Protein AF-S4P4J2-F1 (afdb_monomer)

Mean predicted aligned error: 13.34 Å

pLDDT: mean 76.68, std 21.91, range [32.34, 97.12]

Radius of gyration: 19.2 Å; Cα contacts (8 Å, |Δi|>4): 35; chains: 1; bounding box: 60×28×32 Å

Secondary structure (DSSP, 8-state):
-GGGTTSS----HHHHHHHHHHHHHHS--S-HHHHHHHHHHHS-HHHHSTHHHHHHHHHHHHHHHHHHHSPP--GGG----------------------

Solvent-accessible surface area (backbone atoms only — not comparable to full-atom values): 6635 Å² total; per-residue (Å²): 129,79,82,72,73,85,54,103,64,87,82,51,75,84,53,44,43,62,52,49,30,54,49,56,73,71,45,92,65,90,51,63,63,60,54,50,52,48,52,67,72,69,51,57,69,76,53,46,53,64,64,50,33,50,54,50,52,44,48,56,51,20,50,54,52,51,60,72,70,47,77,78,81,56,91,83,71,79,71,93,65,94,66,88,81,83,89,86,91,82,90,79,88,81,76,82,78,81,130

Organism: NCBI:txid116150

Sequence (99 aa):
MFNAIRGERTLGADDLLPVLAWTVARCRLVCAELEAELMAGLLPAALLAGEGGYYLTALFSAVAVLKRLAPDPGPDSTTPWRRGSAESNREGCGVAVVR

Structure (mmCIF, N/CA/C/O backbone):
data_AF-S4P4J2-F1
#
_entry.id   AF-S4P4J2-F1
#
loop_
_atom_site.group_PDB
_atom_site.id
_atom_site.type_symbol
_atom_site.label_atom_id
_atom_site.label_alt_id
_atom_site.label_comp_id
_atom_site.label_asym_id
_atom_site.label_entity_id
_atom_site.label_seq_id
_atom_site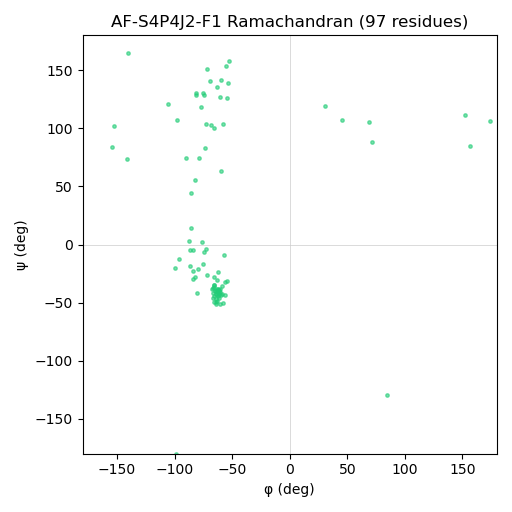.pdbx_PDB_ins_code
_atom_site.Cartn_x
_atom_site.Cartn_y
_atom_site.Cartn_z
_atom_site.occupancy
_atom_site.B_iso_or_equiv
_atom_site.auth_seq_id
_atom_site.auth_comp_id
_atom_site.auth_asym_id
_atom_site.auth_atom_id
_atom_site.pdbx_PDB_model_num
ATOM 1 N N . MET A 1 1 ? 3.224 -11.736 -18.079 1.00 53.00 1 MET A N 1
ATOM 2 C CA . MET A 1 1 ? 4.270 -10.976 -17.357 1.00 53.00 1 MET A CA 1
ATOM 3 C C . MET A 1 1 ? 4.712 -11.633 -16.047 1.00 53.00 1 MET A C 1
ATOM 5 O O . MET A 1 1 ? 5.906 -11.684 -15.828 1.00 53.00 1 MET A O 1
ATOM 9 N N . PHE A 1 2 ? 3.835 -12.238 -15.233 1.00 56.69 2 PHE A N 1
ATOM 10 C CA . PHE A 1 2 ? 4.234 -12.879 -13.956 1.00 56.69 2 PHE A CA 1
ATOM 11 C C . PHE A 1 2 ? 4.972 -14.234 -14.059 1.00 56.69 2 PHE A C 1
ATOM 13 O O . PHE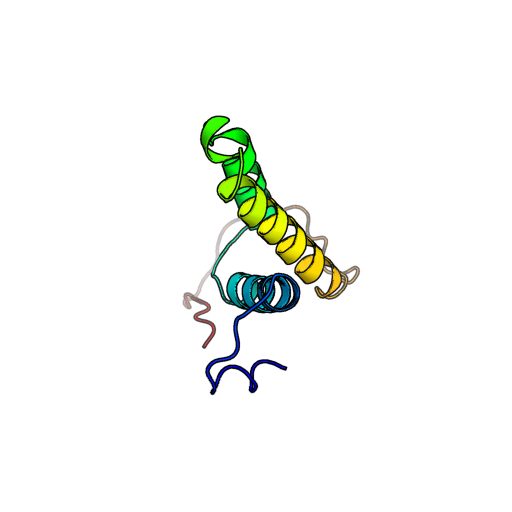 A 1 2 ? 5.445 -14.759 -13.058 1.00 56.69 2 PHE A O 1
ATOM 20 N N . ASN A 1 3 ? 5.105 -14.821 -15.255 1.00 49.38 3 ASN A N 1
ATOM 21 C CA . ASN A 1 3 ? 5.709 -16.153 -15.425 1.00 49.38 3 ASN A CA 1
ATOM 22 C C . ASN A 1 3 ? 7.242 -16.193 -15.239 1.00 49.38 3 ASN A C 1
ATOM 24 O O . ASN A 1 3 ? 7.817 -17.277 -15.268 1.00 49.38 3 ASN A O 1
ATOM 28 N N . ALA A 1 4 ? 7.904 -15.052 -15.020 1.00 57.00 4 ALA A N 1
ATOM 29 C CA . ALA A 1 4 ? 9.357 -14.968 -14.844 1.00 57.00 4 ALA A CA 1
ATOM 30 C C . ALA A 1 4 ? 9.850 -15.252 -13.405 1.00 57.00 4 ALA A C 1
ATOM 32 O O . ALA A 1 4 ? 11.053 -15.323 -13.186 1.00 57.00 4 ALA A O 1
ATOM 33 N N . ILE A 1 5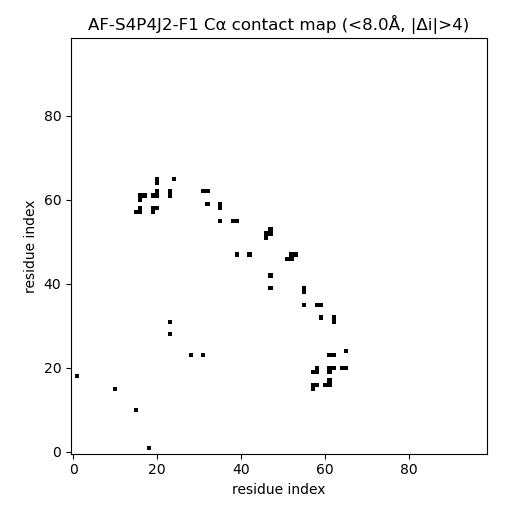 ? 8.954 -15.452 -12.429 1.00 57.28 5 ILE A N 1
ATOM 34 C CA . ILE A 1 5 ? 9.297 -15.569 -10.990 1.00 57.28 5 ILE A CA 1
ATOM 35 C C . ILE A 1 5 ? 9.915 -16.949 -10.632 1.00 57.28 5 ILE A C 1
ATOM 37 O O . ILE A 1 5 ? 10.235 -17.228 -9.485 1.00 57.28 5 ILE A O 1
ATOM 41 N N . ARG A 1 6 ? 10.115 -17.852 -11.604 1.00 61.84 6 ARG A N 1
ATOM 42 C CA . ARG A 1 6 ? 10.560 -19.242 -11.359 1.00 61.84 6 ARG A CA 1
ATOM 43 C C . ARG A 1 6 ? 12.084 -19.456 -11.246 1.00 61.84 6 ARG A C 1
ATOM 45 O O . ARG A 1 6 ? 12.520 -20.600 -11.290 1.00 61.84 6 ARG A O 1
ATOM 52 N N . GLY A 1 7 ? 12.891 -18.408 -11.087 1.00 60.91 7 GLY A N 1
ATOM 53 C CA . GLY A 1 7 ? 14.339 -18.514 -10.834 1.00 60.91 7 GLY A CA 1
ATOM 54 C C . GLY A 1 7 ? 14.804 -17.475 -9.814 1.00 60.91 7 GLY A C 1
ATOM 55 O O . GLY A 1 7 ? 14.056 -16.535 -9.562 1.00 60.91 7 GLY A O 1
ATOM 56 N N . GLU A 1 8 ? 16.007 -17.642 -9.243 1.00 63.53 8 GLU A N 1
ATOM 57 C CA . GLU A 1 8 ? 16.685 -16.711 -8.309 1.00 63.53 8 GLU A CA 1
ATOM 58 C C . GLU A 1 8 ? 16.931 -15.321 -8.936 1.00 63.53 8 GLU A C 1
ATOM 60 O O . GLU A 1 8 ? 18.058 -14.884 -9.157 1.00 63.53 8 GLU A O 1
ATOM 65 N N . ARG A 1 9 ? 15.864 -14.607 -9.280 1.00 70.50 9 ARG A N 1
ATOM 66 C CA . ARG A 1 9 ? 15.901 -13.231 -9.750 1.00 70.50 9 ARG A CA 1
ATOM 67 C C . ARG A 1 9 ? 15.393 -12.363 -8.616 1.00 70.50 9 ARG A C 1
ATOM 69 O O . ARG A 1 9 ? 14.276 -12.547 -8.137 1.00 70.50 9 ARG A O 1
ATOM 76 N N . THR A 1 10 ? 16.229 -11.431 -8.180 1.00 77.25 10 THR A N 1
ATOM 77 C CA . THR A 1 10 ? 15.835 -10.414 -7.211 1.00 77.25 10 THR A CA 1
ATOM 78 C C . THR A 1 10 ? 14.694 -9.586 -7.803 1.00 77.25 10 THR A C 1
ATOM 80 O O . THR A 1 10 ? 14.782 -9.111 -8.936 1.00 77.25 10 THR A O 1
ATOM 83 N N . LEU A 1 11 ? 13.591 -9.476 -7.062 1.00 81.56 11 LEU A N 1
ATOM 84 C CA . LEU A 1 11 ? 12.445 -8.658 -7.456 1.00 81.56 11 LEU A CA 1
ATOM 85 C C . LEU A 1 11 ? 12.729 -7.201 -7.099 1.00 81.56 11 LEU A C 1
ATOM 87 O O . LEU A 1 11 ? 13.149 -6.904 -5.978 1.00 81.56 11 LEU 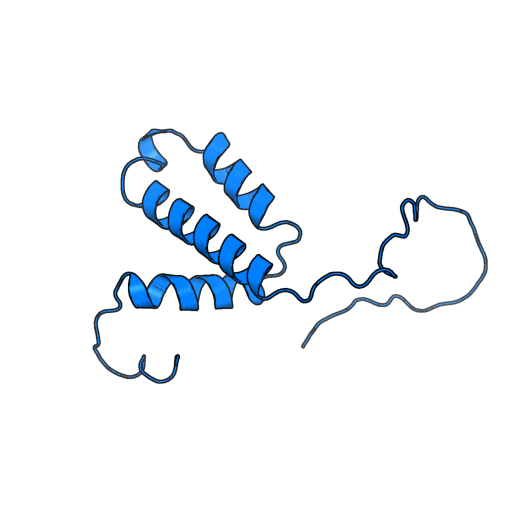A O 1
ATOM 91 N N . GLY A 1 12 ? 12.521 -6.311 -8.065 1.00 86.94 12 GLY A N 1
ATOM 92 C CA . GLY A 1 12 ? 12.713 -4.873 -7.895 1.00 86.94 12 GLY A CA 1
ATOM 93 C C . GLY A 1 12 ? 11.411 -4.121 -7.620 1.00 86.94 12 GLY A C 1
ATOM 94 O O . GLY A 1 12 ? 10.319 -4.690 -7.611 1.00 86.94 12 GLY A O 1
ATOM 95 N N . ALA A 1 13 ? 11.521 -2.801 -7.457 1.00 84.88 13 ALA A N 1
ATOM 96 C CA . ALA A 1 13 ? 10.367 -1.910 -7.317 1.00 84.88 13 ALA A CA 1
ATOM 97 C C . ALA A 1 13 ? 9.414 -1.977 -8.529 1.00 84.88 13 ALA A C 1
ATOM 99 O O . ALA A 1 13 ? 8.196 -1.938 -8.357 1.00 84.88 13 ALA A O 1
ATOM 100 N N . ASP A 1 14 ? 9.957 -2.155 -9.737 1.00 89.25 14 ASP A N 1
ATOM 101 C CA . ASP A 1 14 ? 9.169 -2.277 -10.971 1.00 89.25 14 ASP A CA 1
ATOM 102 C C . ASP A 1 14 ? 8.308 -3.548 -11.006 1.00 89.25 14 ASP A C 1
ATOM 104 O O . ASP A 1 14 ? 7.245 -3.566 -11.627 1.00 89.25 14 ASP A O 1
ATOM 108 N N . ASP A 1 15 ? 8.736 -4.605 -10.310 1.00 91.75 15 ASP A N 1
ATOM 109 C CA . ASP A 1 15 ? 7.972 -5.848 -10.193 1.00 91.75 15 ASP A CA 1
ATOM 110 C C . ASP A 1 15 ? 6.900 -5.746 -9.092 1.00 91.75 15 ASP A C 1
ATOM 112 O O . ASP A 1 15 ? 5.853 -6.395 -9.175 1.00 91.75 15 ASP A O 1
ATOM 116 N N . LEU A 1 16 ? 7.129 -4.914 -8.067 1.00 92.81 16 LEU A N 1
ATOM 117 C CA . LEU A 1 16 ? 6.237 -4.776 -6.915 1.00 92.81 16 LEU A CA 1
ATOM 118 C C . LEU A 1 16 ? 4.868 -4.225 -7.311 1.00 92.81 16 LEU A C 1
ATOM 120 O O . LEU A 1 16 ? 3.846 -4.805 -6.948 1.00 92.81 16 LEU A O 1
ATOM 124 N N . LEU A 1 17 ? 4.830 -3.112 -8.044 1.00 94.50 17 LEU A N 1
ATOM 125 C CA . LEU A 1 17 ? 3.577 -2.435 -8.378 1.00 94.50 17 LEU A CA 1
ATOM 126 C C . LEU A 1 17 ? 2.571 -3.333 -9.133 1.00 94.50 17 LEU A C 1
ATOM 128 O O . LEU A 1 17 ? 1.422 -3.415 -8.689 1.00 94.50 17 LEU A O 1
ATOM 132 N N . PRO A 1 18 ? 2.939 -4.038 -10.224 1.00 94.12 18 PRO A N 1
ATOM 133 C CA . PRO A 1 18 ? 2.000 -4.916 -10.921 1.00 94.12 18 PRO A CA 1
ATOM 134 C C . PRO A 1 18 ? 1.560 -6.113 -10.067 1.00 94.12 18 PRO A C 1
ATOM 136 O O . PRO A 1 18 ? 0.398 -6.516 -10.152 1.00 94.12 18 PRO A O 1
ATOM 139 N N . VAL A 1 19 ? 2.439 -6.665 -9.221 1.00 94.25 19 VAL A N 1
ATOM 140 C CA . VAL A 1 19 ? 2.076 -7.746 -8.283 1.00 94.25 19 VAL A CA 1
ATOM 141 C C . VAL A 1 19 ? 1.090 -7.241 -7.231 1.00 94.25 19 VAL A C 1
ATOM 143 O O . VAL A 1 19 ? 0.086 -7.901 -6.952 1.00 94.25 19 VAL A O 1
ATOM 146 N N . LEU A 1 20 ? 1.334 -6.056 -6.676 1.00 95.00 20 LEU A N 1
ATOM 147 C CA . LEU A 1 20 ? 0.482 -5.450 -5.662 1.00 95.00 20 LEU A CA 1
ATOM 148 C C . LEU A 1 20 ? -0.893 -5.090 -6.233 1.00 95.00 20 LEU A C 1
ATOM 150 O O . LEU A 1 20 ? -1.903 -5.455 -5.639 1.00 95.00 20 LEU A O 1
ATOM 154 N N . ALA A 1 21 ? -0.950 -4.471 -7.416 1.00 94.69 21 ALA A N 1
ATOM 155 C CA . ALA A 1 21 ? -2.208 -4.168 -8.099 1.00 94.69 21 ALA A CA 1
ATOM 156 C C . ALA A 1 21 ? -3.018 -5.437 -8.394 1.00 94.69 21 ALA A C 1
ATOM 158 O O . ALA A 1 21 ? -4.218 -5.479 -8.127 1.00 94.69 21 ALA A O 1
ATOM 159 N N . TRP A 1 22 ? -2.366 -6.499 -8.874 1.00 94.81 22 TRP A N 1
ATOM 160 C CA . TRP A 1 22 ? -3.030 -7.786 -9.087 1.00 94.81 22 TRP A CA 1
ATOM 161 C C . TRP A 1 22 ? -3.564 -8.385 -7.781 1.00 94.81 22 TRP A C 1
ATOM 163 O O . TRP A 1 22 ? -4.685 -8.890 -7.746 1.00 94.81 22 TRP A O 1
ATOM 173 N N . THR A 1 23 ? -2.786 -8.302 -6.703 1.00 94.88 23 THR A N 1
ATOM 174 C CA . THR A 1 23 ? -3.184 -8.816 -5.386 1.00 94.88 23 THR A CA 1
ATOM 175 C C . THR A 1 23 ? -4.395 -8.054 -4.858 1.00 94.88 23 THR A C 1
ATOM 177 O O . THR A 1 23 ? -5.401 -8.674 -4.523 1.00 94.88 23 THR A O 1
ATOM 180 N N . VAL A 1 24 ? -4.350 -6.718 -4.878 1.00 94.50 24 VAL A N 1
ATOM 181 C CA . VAL A 1 24 ? -5.461 -5.847 -4.461 1.00 94.50 24 VAL A CA 1
ATOM 182 C C . VAL A 1 24 ? -6.719 -6.123 -5.285 1.00 94.50 24 VAL A C 1
ATOM 184 O O . VAL A 1 24 ? -7.795 -6.241 -4.708 1.00 94.50 24 VAL A O 1
ATOM 187 N N . ALA A 1 25 ? -6.596 -6.310 -6.603 1.00 93.12 25 ALA A N 1
ATOM 188 C CA . ALA A 1 25 ? -7.730 -6.628 -7.475 1.00 93.12 25 ALA A CA 1
ATOM 189 C C . ALA A 1 25 ? -8.412 -7.967 -7.144 1.00 93.12 25 ALA A C 1
ATOM 191 O O . ALA A 1 25 ? -9.577 -8.167 -7.483 1.00 93.12 25 ALA A O 1
ATOM 192 N N . ARG A 1 26 ? -7.692 -8.899 -6.507 1.00 92.88 26 ARG A N 1
ATOM 193 C CA . ARG A 1 26 ? -8.231 -10.196 -6.066 1.00 92.88 26 ARG A CA 1
ATOM 194 C C . ARG A 1 26 ? -8.664 -10.208 -4.605 1.00 92.88 26 ARG A C 1
ATOM 196 O O . ARG A 1 26 ? -9.337 -11.151 -4.184 1.00 92.88 26 ARG A O 1
ATOM 203 N N . CYS A 1 27 ? -8.289 -9.194 -3.834 1.00 91.88 27 CYS A N 1
ATOM 204 C CA . CYS A 1 27 ? -8.764 -9.023 -2.473 1.00 91.88 27 CYS A CA 1
ATOM 205 C C . CYS A 1 27 ? -10.235 -8.590 -2.473 1.00 91.88 27 CYS A C 1
ATOM 207 O O . CYS A 1 27 ? -10.710 -7.901 -3.371 1.00 91.88 27 CYS A O 1
ATOM 209 N N . ARG A 1 28 ? -10.967 -8.954 -1.417 1.00 86.44 28 ARG A N 1
ATOM 210 C CA . ARG A 1 28 ? -12.354 -8.510 -1.201 1.00 86.44 28 ARG A CA 1
ATOM 211 C C . ARG A 1 28 ? -12.410 -7.154 -0.491 1.00 86.44 28 ARG A C 1
ATOM 213 O O . ARG A 1 28 ? -13.168 -6.996 0.463 1.00 86.44 28 ARG A O 1
ATOM 220 N N . LEU A 1 29 ? -11.574 -6.206 -0.918 1.00 86.00 29 LEU A N 1
ATOM 221 C CA . LEU A 1 29 ? -11.596 -4.853 -0.362 1.00 86.00 29 LEU A CA 1
ATOM 222 C C . LEU A 1 29 ? -12.806 -4.109 -0.923 1.00 86.00 29 LEU A C 1
ATOM 224 O O . LEU A 1 29 ? -13.027 -4.106 -2.132 1.00 86.0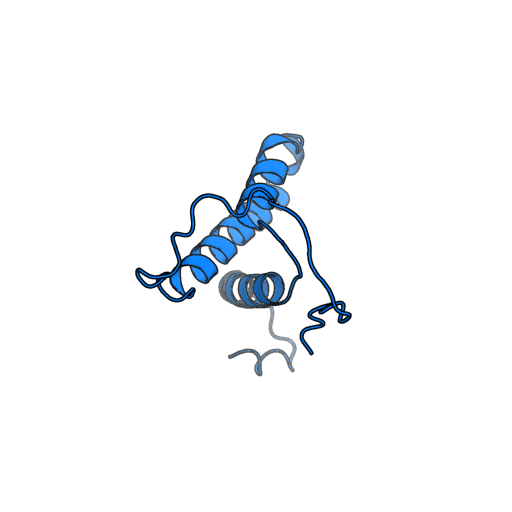0 29 LEU A O 1
ATOM 228 N N . VAL A 1 30 ? -13.588 -3.486 -0.043 1.00 84.12 30 VAL A N 1
ATOM 229 C CA . VAL A 1 30 ? -14.776 -2.719 -0.450 1.00 84.12 30 VAL A CA 1
ATOM 230 C C . VAL A 1 30 ? -14.362 -1.333 -0.949 1.00 84.12 30 VAL A C 1
ATOM 232 O O . VAL A 1 30 ? -14.856 -0.882 -1.978 1.00 84.12 30 VAL A O 1
ATOM 235 N N . CYS A 1 31 ? -13.414 -0.689 -0.257 1.00 89.25 31 CYS A N 1
ATOM 236 C CA . CYS A 1 31 ? -12.918 0.653 -0.570 1.00 89.25 31 CYS A CA 1
ATOM 237 C C . CYS A 1 31 ? -11.398 0.736 -0.351 1.00 89.25 31 CYS A C 1
ATOM 239 O O . CYS A 1 31 ? -10.940 1.356 0.605 1.00 89.25 31 CYS A O 1
ATOM 241 N N . ALA A 1 32 ? -10.609 0.134 -1.246 1.00 91.94 32 ALA A N 1
ATOM 242 C CA . ALA A 1 32 ? -9.147 0.068 -1.107 1.00 91.94 32 ALA A CA 1
ATOM 243 C C . ALA A 1 32 ? -8.460 1.446 -0.963 1.00 91.94 32 ALA A C 1
ATOM 245 O O . ALA A 1 32 ? -7.452 1.563 -0.276 1.00 91.94 32 ALA A O 1
ATOM 246 N N . GLU A 1 33 ? -9.009 2.496 -1.583 1.00 93.69 33 GLU A N 1
ATOM 247 C CA 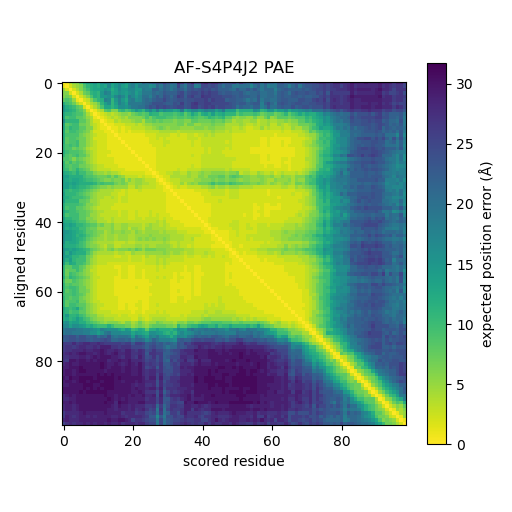. GLU A 1 33 ? -8.513 3.870 -1.418 1.00 93.69 33 GLU A CA 1
ATOM 248 C C . GLU A 1 33 ? -8.710 4.388 0.008 1.00 93.69 33 GLU A C 1
ATOM 250 O O . GLU A 1 33 ? -7.760 4.854 0.626 1.00 93.69 33 GLU A O 1
ATOM 255 N N . LEU A 1 34 ? -9.924 4.251 0.548 1.00 95.00 34 LEU A N 1
ATOM 256 C CA . LEU A 1 34 ? -10.236 4.688 1.906 1.00 95.00 34 LEU A CA 1
ATOM 257 C C . LEU A 1 34 ? -9.405 3.914 2.932 1.00 95.00 34 LEU A C 1
ATOM 259 O O . LEU A 1 34 ? -8.928 4.488 3.902 1.00 95.00 34 LEU A O 1
ATOM 263 N N . GLU A 1 35 ? -9.199 2.616 2.711 1.00 94.19 35 GLU A N 1
ATOM 264 C CA . GLU A 1 35 ? -8.330 1.809 3.567 1.00 94.19 35 GLU A CA 1
ATOM 265 C C . GLU A 1 35 ? -6.878 2.314 3.548 1.00 94.19 35 GLU A C 1
ATOM 267 O O . GLU A 1 35 ? -6.249 2.390 4.603 1.00 94.19 35 GLU A O 1
ATOM 272 N N . ALA A 1 36 ? -6.355 2.720 2.386 1.00 95.12 36 ALA A N 1
ATOM 273 C CA . ALA A 1 36 ? -5.021 3.313 2.279 1.00 95.12 36 ALA A CA 1
ATOM 274 C C . ALA A 1 36 ? -4.931 4.684 2.977 1.00 95.12 36 ALA A C 1
ATOM 276 O O . ALA A 1 36 ? -3.963 4.946 3.693 1.00 95.12 36 ALA A O 1
ATOM 277 N N . GLU A 1 37 ? -5.948 5.540 2.838 1.00 96.62 37 GLU A N 1
ATOM 278 C CA . GLU A 1 37 ? -6.024 6.825 3.550 1.00 96.62 37 GLU A CA 1
ATOM 279 C C . GLU A 1 37 ? -6.109 6.644 5.067 1.00 96.62 37 GLU A C 1
ATOM 281 O O . GLU A 1 37 ? -5.435 7.351 5.818 1.00 96.62 37 GLU A O 1
ATOM 286 N N . LEU A 1 38 ? -6.876 5.655 5.530 1.00 96.06 38 LEU A N 1
ATOM 287 C CA . LEU A 1 38 ? -6.950 5.306 6.947 1.00 96.06 38 LEU A CA 1
ATOM 288 C C . LEU A 1 38 ? -5.596 4.827 7.473 1.00 96.06 38 LEU A C 1
ATOM 290 O O . LEU A 1 38 ? -5.176 5.261 8.545 1.00 96.06 38 LEU A O 1
ATOM 294 N N . MET A 1 39 ? -4.884 3.988 6.717 1.00 95.25 39 MET A N 1
ATOM 295 C CA . MET A 1 39 ? -3.520 3.586 7.069 1.00 95.25 39 MET A CA 1
ATOM 296 C C . MET A 1 39 ? -2.580 4.796 7.142 1.00 95.25 39 MET A C 1
ATOM 298 O O . MET A 1 39 ? -1.802 4.884 8.086 1.00 95.25 39 MET A O 1
ATOM 302 N N . ALA A 1 40 ? -2.682 5.757 6.217 1.00 95.00 40 ALA A N 1
ATOM 303 C CA . ALA A 1 40 ? -1.864 6.973 6.231 1.00 95.00 40 ALA A CA 1
ATOM 304 C C . ALA A 1 40 ? -2.172 7.899 7.419 1.00 95.00 40 ALA A C 1
ATOM 306 O O . ALA A 1 40 ? -1.262 8.519 7.964 1.00 95.00 40 ALA A O 1
ATOM 307 N N . GLY A 1 41 ? -3.443 8.007 7.812 1.00 95.19 41 GLY A N 1
ATOM 308 C CA . GLY A 1 41 ? -3.881 8.914 8.875 1.00 95.19 41 GLY A CA 1
ATOM 309 C C . GLY A 1 41 ? -3.741 8.352 10.290 1.00 95.19 41 GLY A C 1
ATOM 310 O O . GLY A 1 41 ? -3.564 9.122 11.233 1.00 95.19 41 GLY A O 1
ATOM 311 N N . LEU A 1 42 ? -3.835 7.029 10.458 1.00 95.81 42 LEU A N 1
ATOM 312 C CA . LEU A 1 42 ? -3.840 6.388 11.778 1.00 95.81 42 LEU A CA 1
ATOM 313 C C . LEU A 1 42 ? -2.482 5.807 12.188 1.00 95.81 42 LEU A C 1
ATOM 315 O O . LEU A 1 42 ? -2.265 5.589 13.383 1.00 95.81 42 LEU A O 1
ATOM 319 N N . LEU A 1 43 ? -1.567 5.540 11.247 1.00 93.19 43 LEU A N 1
ATOM 320 C CA . LEU A 1 43 ? -0.242 5.040 11.615 1.00 93.19 43 LEU A CA 1
ATOM 321 C C . LEU A 1 43 ? 0.591 6.120 12.327 1.00 93.19 43 LEU A C 1
ATOM 323 O O . LEU A 1 43 ? 0.627 7.273 11.893 1.00 93.19 43 LEU A O 1
ATOM 327 N N . PRO A 1 44 ? 1.358 5.742 13.365 1.00 94.00 44 PRO A N 1
ATOM 328 C CA . PRO A 1 44 ? 2.405 6.589 13.916 1.00 94.00 44 PRO A CA 1
ATOM 329 C C . PRO A 1 44 ? 3.384 7.057 12.833 1.00 94.00 44 PRO A C 1
ATOM 331 O O . PRO A 1 44 ? 3.840 6.258 12.014 1.00 94.00 44 PRO A O 1
ATOM 334 N N . ALA A 1 45 ? 3.804 8.324 12.897 1.00 91.56 45 ALA A N 1
ATOM 335 C CA . ALA A 1 45 ? 4.743 8.911 11.934 1.00 91.56 45 ALA A CA 1
ATOM 336 C C . ALA A 1 45 ? 6.054 8.112 11.790 1.00 91.56 45 ALA A C 1
ATOM 338 O O . ALA A 1 45 ? 6.618 8.037 10.703 1.00 91.56 45 ALA A O 1
ATOM 339 N N . ALA A 1 46 ? 6.510 7.458 12.864 1.00 92.31 46 ALA A N 1
ATOM 340 C CA . ALA A 1 46 ? 7.695 6.603 12.843 1.00 92.31 46 ALA A CA 1
ATOM 341 C C . ALA A 1 46 ? 7.554 5.372 11.926 1.00 92.31 46 ALA A C 1
ATOM 343 O O . ALA A 1 46 ? 8.550 4.931 11.368 1.00 92.31 46 ALA A O 1
ATOM 344 N N . LEU A 1 47 ? 6.339 4.835 11.748 1.00 91.00 47 LEU A N 1
ATOM 345 C CA . LEU A 1 47 ? 6.073 3.711 10.837 1.00 91.00 47 LEU A CA 1
ATOM 346 C C . LEU A 1 47 ? 5.869 4.169 9.389 1.00 91.00 47 LEU A C 1
ATOM 348 O O . LEU A 1 47 ? 6.066 3.391 8.461 1.00 91.00 47 LEU A O 1
ATOM 352 N N . LEU A 1 48 ? 5.486 5.431 9.192 1.00 93.88 48 LEU A N 1
ATOM 353 C CA . LEU A 1 48 ? 5.396 6.043 7.866 1.00 93.88 48 LEU A CA 1
ATOM 354 C C . LEU A 1 48 ? 6.771 6.478 7.342 1.00 93.88 48 LEU A C 1
ATOM 356 O O . LEU A 1 48 ? 6.954 6.609 6.135 1.00 93.88 48 LEU A O 1
ATOM 360 N N . ALA A 1 49 ? 7.752 6.668 8.224 1.00 92.12 49 ALA A N 1
ATOM 361 C CA . ALA A 1 49 ? 9.133 6.900 7.831 1.00 92.12 49 ALA A CA 1
ATOM 362 C C . ALA A 1 49 ? 9.792 5.591 7.352 1.00 92.12 49 ALA A C 1
ATOM 364 O O . ALA A 1 49 ? 9.767 4.574 8.040 1.00 92.12 49 ALA A O 1
ATOM 365 N N . GLY A 1 50 ? 10.416 5.619 6.172 1.00 92.69 50 GLY A N 1
ATOM 366 C CA . GLY A 1 50 ? 11.132 4.470 5.613 1.00 92.69 50 GLY A CA 1
ATOM 367 C C . GLY A 1 50 ? 10.222 3.495 4.862 1.00 92.69 50 GLY A C 1
ATOM 368 O O . GLY A 1 50 ? 9.471 3.893 3.971 1.00 92.69 50 GLY A O 1
ATOM 369 N N . GLU A 1 51 ? 10.323 2.206 5.187 1.00 94.12 51 GLU A N 1
ATOM 370 C CA . GLU A 1 51 ? 9.700 1.131 4.404 1.00 94.12 51 GLU A CA 1
ATOM 371 C C . GLU A 1 51 ? 8.168 1.147 4.458 1.00 94.12 51 GLU A C 1
ATOM 373 O O . GLU A 1 51 ? 7.515 0.930 3.439 1.00 94.12 51 GLU A O 1
ATOM 378 N N . GLY A 1 52 ? 7.571 1.452 5.614 1.00 93.50 52 GLY A N 1
ATOM 379 C CA . GLY A 1 52 ? 6.112 1.486 5.740 1.00 93.50 52 GLY A CA 1
ATOM 380 C C . GLY A 1 52 ? 5.475 2.540 4.831 1.00 93.50 52 GLY A C 1
ATOM 381 O O . GLY A 1 52 ? 4.525 2.240 4.107 1.00 93.50 52 GLY A O 1
ATOM 382 N N . GLY A 1 53 ? 6.050 3.746 4.776 1.00 95.50 53 GLY A N 1
ATOM 383 C CA . GLY A 1 53 ? 5.615 4.792 3.845 1.00 95.50 53 GLY A CA 1
ATOM 384 C C . GLY A 1 53 ? 5.860 4.433 2.379 1.00 95.50 53 GLY A C 1
ATOM 385 O O . GLY A 1 53 ? 5.028 4.744 1.521 1.00 95.50 53 GLY A O 1
ATOM 386 N N . TYR A 1 54 ? 6.955 3.725 2.085 1.00 95.94 54 TYR A N 1
ATOM 387 C CA . TYR A 1 54 ? 7.234 3.215 0.742 1.00 95.94 54 TYR A CA 1
ATOM 388 C C . TYR A 1 54 ? 6.133 2.255 0.263 1.00 95.94 54 TYR A C 1
ATOM 390 O O . TYR A 1 54 ? 5.548 2.472 -0.803 1.00 95.94 54 TYR A O 1
ATOM 398 N N . TYR A 1 55 ? 5.780 1.245 1.064 1.00 96.00 55 TYR A N 1
ATOM 399 C CA . TYR A 1 55 ? 4.722 0.294 0.701 1.00 96.00 55 TYR A CA 1
ATOM 400 C C . TYR A 1 55 ? 3.344 0.949 0.631 1.00 96.00 55 TYR A C 1
ATOM 402 O O . TYR A 1 55 ? 2.555 0.622 -0.256 1.00 96.00 55 TYR A O 1
ATOM 410 N N . LEU A 1 56 ? 3.062 1.906 1.515 1.00 96.50 56 LEU A N 1
ATOM 411 C CA . LEU A 1 56 ? 1.804 2.641 1.483 1.00 96.50 56 LEU A CA 1
ATOM 412 C C . LEU A 1 56 ? 1.677 3.493 0.209 1.00 96.50 56 LEU A C 1
ATOM 414 O O . LEU A 1 56 ? 0.626 3.502 -0.429 1.00 96.50 56 LEU A O 1
ATOM 418 N N . THR A 1 57 ? 2.767 4.124 -0.235 1.00 96.56 57 THR A N 1
ATOM 419 C CA . THR A 1 57 ? 2.816 4.846 -1.520 1.00 96.56 57 THR A CA 1
ATOM 420 C C . THR A 1 57 ? 2.613 3.900 -2.710 1.00 96.56 57 THR A C 1
ATOM 422 O O . THR A 1 57 ? 1.885 4.223 -3.657 1.00 96.56 57 THR A O 1
ATOM 425 N N . ALA A 1 58 ? 3.208 2.703 -2.660 1.00 97.00 58 ALA A N 1
ATOM 426 C CA . ALA A 1 58 ? 2.990 1.668 -3.669 1.00 97.00 58 ALA A CA 1
ATOM 427 C C . ALA A 1 58 ? 1.522 1.198 -3.698 1.00 97.00 58 ALA A C 1
ATOM 429 O O . ALA A 1 58 ? 0.970 1.005 -4.782 1.00 97.00 58 ALA A O 1
ATOM 430 N N . LEU A 1 59 ? 0.863 1.085 -2.538 1.00 96.50 59 LEU A N 1
ATOM 431 C CA . LEU A 1 59 ? -0.562 0.758 -2.439 1.00 96.50 59 LEU A CA 1
ATOM 432 C C . LEU A 1 59 ? -1.444 1.848 -3.066 1.00 96.50 59 LEU A C 1
ATOM 434 O O . LEU A 1 59 ? -2.300 1.522 -3.889 1.00 96.50 59 LEU A O 1
ATOM 438 N N . PHE A 1 60 ? -1.205 3.129 -2.761 1.00 97.12 60 PHE A N 1
ATOM 439 C CA . PHE A 1 60 ? -1.914 4.240 -3.415 1.00 97.12 60 PHE A CA 1
ATOM 440 C C . PHE A 1 60 ? -1.760 4.195 -4.940 1.00 97.12 60 PHE A C 1
ATOM 442 O O . PHE A 1 60 ? -2.735 4.341 -5.681 1.00 97.12 60 PHE A O 1
ATOM 449 N N . SER A 1 61 ? -0.545 3.919 -5.417 1.00 97.00 61 SER A N 1
ATOM 450 C CA . SER A 1 61 ? -0.261 3.779 -6.849 1.00 97.00 61 SER A CA 1
ATOM 451 C C . SER A 1 61 ? -1.005 2.590 -7.465 1.00 97.00 61 SER A C 1
ATOM 453 O O . SER A 1 61 ? -1.583 2.715 -8.545 1.00 97.00 61 SER A O 1
ATOM 455 N N . ALA A 1 62 ? -1.048 1.448 -6.775 1.00 96.69 62 ALA A N 1
ATOM 456 C CA . ALA A 1 62 ? -1.773 0.261 -7.219 1.00 96.69 62 ALA A CA 1
ATOM 457 C C . ALA A 1 62 ? -3.279 0.538 -7.354 1.00 96.69 62 ALA A C 1
ATOM 459 O O . ALA A 1 62 ? -3.874 0.222 -8.385 1.00 96.69 62 ALA A O 1
ATOM 460 N N . VAL A 1 63 ? -3.885 1.196 -6.361 1.00 95.6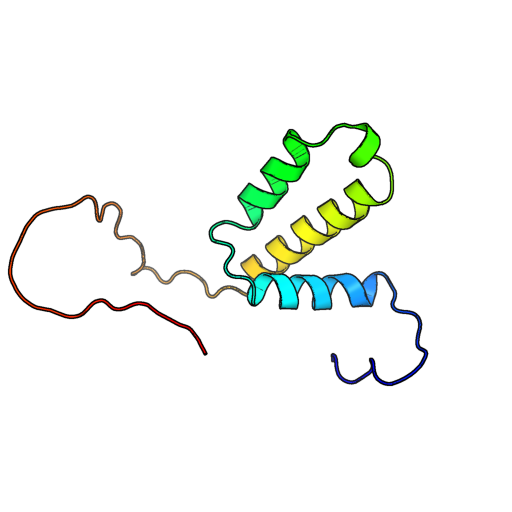9 63 VAL A N 1
ATOM 461 C CA . VAL A 1 63 ? -5.297 1.610 -6.407 1.00 95.69 63 VAL A CA 1
ATOM 462 C C . VAL A 1 63 ? -5.549 2.575 -7.570 1.00 95.69 63 VAL A C 1
ATOM 464 O O . VAL A 1 63 ? -6.520 2.405 -8.309 1.00 95.69 63 VAL A O 1
ATOM 467 N N . ALA A 1 64 ? -4.658 3.544 -7.795 1.00 95.44 64 ALA A N 1
ATOM 468 C CA . ALA A 1 64 ? -4.766 4.477 -8.915 1.00 95.44 64 ALA A CA 1
ATOM 469 C C . ALA A 1 64 ? -4.693 3.774 -10.285 1.00 95.44 64 ALA A C 1
ATOM 471 O O . ALA A 1 64 ? -5.433 4.139 -11.201 1.00 95.44 64 ALA A O 1
ATOM 472 N N . VAL A 1 65 ? -3.841 2.753 -10.432 1.00 95.19 65 VAL A N 1
ATOM 473 C CA . VAL A 1 65 ? -3.783 1.917 -11.643 1.00 95.19 65 VAL A CA 1
ATOM 474 C C . VAL A 1 65 ? -5.098 1.167 -11.839 1.00 95.19 65 VAL A C 1
ATOM 476 O O . VAL A 1 65 ? -5.669 1.226 -12.925 1.00 95.19 65 VAL A O 1
ATOM 479 N N . LEU A 1 66 ? -5.621 0.516 -10.797 1.00 93.50 66 LEU A N 1
ATOM 480 C CA . LEU A 1 66 ? -6.875 -0.238 -10.890 1.00 93.50 66 LEU A CA 1
ATOM 481 C C . LEU A 1 66 ? -8.064 0.648 -11.271 1.00 93.50 66 LEU A C 1
ATOM 483 O O . LEU A 1 66 ? -8.868 0.252 -12.109 1.00 93.50 66 LEU A O 1
ATOM 487 N N . LYS A 1 67 ? -8.136 1.872 -10.740 1.00 91.50 67 LYS A N 1
ATOM 488 C CA . LYS A 1 67 ? -9.159 2.855 -11.127 1.00 91.50 67 LYS A CA 1
ATOM 489 C C . LYS A 1 67 ? -9.110 3.221 -12.609 1.00 91.50 67 LYS A C 1
ATOM 491 O O . LYS A 1 67 ? -10.154 3.384 -13.222 1.00 91.50 67 LYS A O 1
ATOM 496 N N . ARG A 1 68 ? -7.912 3.340 -13.189 1.00 92.12 68 ARG A N 1
ATOM 497 C CA . ARG A 1 68 ? -7.735 3.625 -14.626 1.00 92.12 68 ARG A CA 1
ATOM 498 C C . ARG A 1 68 ? -8.094 2.434 -15.514 1.00 92.12 68 ARG A C 1
ATOM 500 O O . ARG A 1 68 ? -8.404 2.631 -16.681 1.00 92.12 68 ARG A O 1
ATOM 507 N N . LEU A 1 69 ? -7.994 1.218 -14.978 1.00 90.62 69 LEU A N 1
ATOM 508 C CA . LEU A 1 69 ? -8.363 -0.017 -15.672 1.00 90.62 69 LEU A CA 1
ATOM 509 C C . LEU A 1 69 ? -9.852 -0.352 -15.526 1.00 90.62 69 LEU A C 1
ATOM 511 O O . LEU A 1 69 ? -10.364 -1.164 -16.296 1.00 90.62 69 LEU A O 1
ATOM 515 N N . ALA A 1 70 ? -10.535 0.234 -14.539 1.00 84.25 70 ALA A N 1
ATOM 516 C CA . ALA A 1 70 ? -11.965 0.056 -14.367 1.00 84.25 70 ALA A CA 1
ATOM 517 C C . ALA A 1 70 ? -12.706 0.630 -15.587 1.00 84.25 70 ALA A C 1
ATOM 519 O O . ALA A 1 70 ? -12.365 1.722 -16.050 1.00 84.25 70 ALA A O 1
ATOM 520 N N . PRO A 1 71 ? -13.702 -0.091 -16.128 1.00 80.69 71 PRO A N 1
ATOM 521 C CA . PRO A 1 71 ? -14.529 0.443 -17.198 1.00 80.69 71 PRO 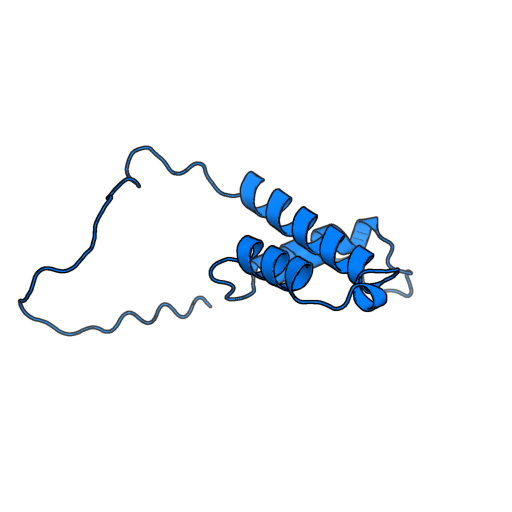A CA 1
ATOM 522 C C . PRO A 1 71 ? -15.238 1.707 -16.709 1.00 80.69 71 PRO A C 1
ATOM 524 O O . PRO A 1 71 ? -15.676 1.766 -15.557 1.00 80.69 71 PRO A O 1
ATOM 527 N N . ASP A 1 72 ? -15.349 2.701 -17.591 1.00 77.00 72 ASP A N 1
ATOM 528 C CA . ASP A 1 72 ? -16.121 3.910 -17.315 1.00 77.00 72 ASP A CA 1
ATOM 529 C C . ASP A 1 72 ? -17.544 3.489 -16.915 1.00 77.00 72 ASP A C 1
ATOM 531 O O . ASP A 1 72 ? -18.153 2.683 -17.637 1.00 77.00 72 ASP A O 1
ATOM 535 N N . PRO A 1 73 ? -18.071 3.930 -15.759 1.00 64.75 73 PRO A N 1
ATOM 536 C CA . PRO A 1 73 ? -19.467 3.706 -15.440 1.00 64.75 73 PRO A CA 1
ATOM 537 C C . PRO A 1 73 ? -20.313 4.342 -16.543 1.00 64.75 73 PRO A C 1
ATOM 539 O O . PRO A 1 73 ? -20.460 5.560 -16.616 1.00 64.75 73 PRO A O 1
ATOM 542 N N . GLY A 1 74 ? -20.856 3.503 -17.427 1.00 64.12 74 GLY A N 1
ATOM 543 C CA . GLY A 1 74 ? -21.801 3.947 -18.438 1.00 64.12 74 GLY A CA 1
ATOM 544 C C . GLY A 1 74 ? -22.956 4.729 -17.793 1.00 64.12 74 GLY A C 1
ATOM 545 O O . GLY A 1 74 ? -23.243 4.541 -16.605 1.00 64.12 74 GLY A O 1
ATOM 546 N N . PRO A 1 75 ? -23.651 5.582 -18.563 1.00 61.66 75 PRO A N 1
ATOM 547 C CA . PRO A 1 75 ? -24.663 6.518 -18.056 1.00 61.66 75 PRO A CA 1
ATOM 548 C C . PRO A 1 75 ? -25.827 5.870 -17.275 1.00 61.66 75 PRO A C 1
ATOM 550 O O . PRO A 1 75 ? -26.589 6.577 -16.624 1.00 61.66 75 PRO A O 1
ATOM 553 N N . ASP A 1 76 ? -25.941 4.541 -17.275 1.00 56.97 76 ASP A N 1
ATOM 554 C CA . ASP A 1 76 ? -26.998 3.788 -16.597 1.00 56.97 76 ASP A CA 1
ATOM 555 C C . ASP A 1 76 ? -26.696 3.457 -15.120 1.00 56.97 76 ASP A C 1
ATOM 557 O O . ASP A 1 76 ? -27.556 2.914 -14.424 1.00 56.97 76 ASP A O 1
ATOM 561 N N . SER A 1 77 ? -25.505 3.770 -14.589 1.00 55.88 77 SER A N 1
ATOM 562 C CA . SER A 1 77 ? -25.145 3.407 -13.204 1.00 55.88 77 SER A CA 1
ATOM 563 C C . SER A 1 77 ? -25.555 4.438 -12.143 1.00 55.88 77 SER A C 1
ATOM 565 O O . SER A 1 77 ? -25.256 4.260 -10.959 1.00 55.88 77 SER A O 1
ATOM 567 N N . THR A 1 78 ? -26.241 5.521 -12.520 1.00 50.31 78 THR A N 1
ATOM 568 C CA . THR A 1 78 ? -26.723 6.538 -11.572 1.00 50.31 78 THR A CA 1
ATOM 569 C C . THR A 1 78 ? -28.129 6.197 -11.065 1.00 50.31 78 THR A C 1
ATOM 571 O O . THR A 1 78 ? -29.109 6.839 -11.424 1.00 50.31 78 THR A O 1
ATOM 574 N N . THR A 1 79 ? -28.265 5.207 -10.176 1.00 50.16 79 THR A N 1
ATOM 575 C CA . THR A 1 79 ? -29.445 5.160 -9.288 1.00 50.16 79 THR A CA 1
ATOM 576 C C . THR A 1 79 ? -29.066 5.753 -7.932 1.00 50.16 79 THR A C 1
ATOM 578 O O . THR A 1 79 ? -28.335 5.096 -7.188 1.00 50.16 79 THR A O 1
ATOM 581 N N . PRO A 1 80 ? -29.532 6.966 -7.572 1.00 50.84 80 PRO A N 1
ATOM 582 C CA . PRO A 1 80 ? -28.963 7.701 -6.442 1.00 50.84 80 PRO A CA 1
ATOM 583 C C . PRO A 1 80 ? -29.385 7.173 -5.063 1.00 50.84 80 PRO A C 1
ATOM 585 O O . PRO A 1 80 ? -28.744 7.502 -4.074 1.00 50.84 80 PRO A O 1
ATOM 588 N N . TRP A 1 81 ? -30.440 6.356 -4.954 1.00 48.41 81 TRP A N 1
ATOM 5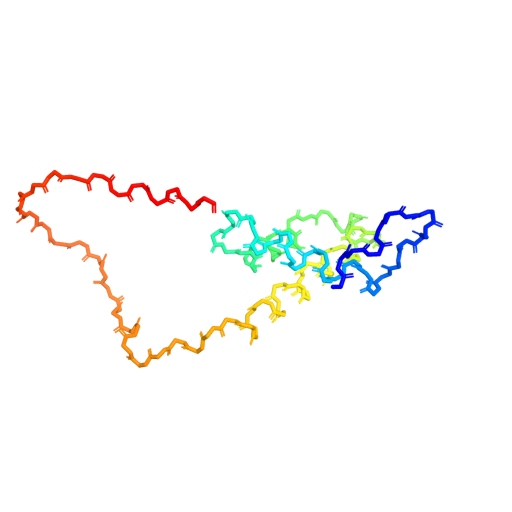89 C CA . TRP A 1 81 ? -30.976 5.921 -3.660 1.00 48.41 81 TRP A CA 1
ATOM 590 C C . TRP A 1 81 ? -31.709 4.571 -3.751 1.00 48.41 81 TRP A C 1
ATOM 592 O O . TRP A 1 81 ? -32.935 4.545 -3.753 1.00 48.41 81 TRP A O 1
ATOM 602 N N . ARG A 1 82 ? -31.018 3.418 -3.694 1.00 50.16 82 ARG A N 1
ATOM 603 C CA . ARG A 1 82 ? -31.669 2.187 -3.172 1.00 50.16 82 ARG A CA 1
ATOM 604 C C . ARG A 1 82 ? -31.620 2.202 -1.637 1.00 50.16 82 ARG A C 1
ATOM 606 O O . ARG A 1 82 ? -31.099 1.302 -0.988 1.00 50.16 82 ARG A O 1
ATOM 613 N N . ARG A 1 83 ? -32.149 3.290 -1.071 1.00 46.72 83 ARG A N 1
ATOM 614 C CA . ARG A 1 83 ? -32.642 3.392 0.304 1.00 46.72 83 ARG A CA 1
ATOM 615 C C . ARG A 1 83 ? -34.049 2.786 0.276 1.00 46.72 83 ARG A C 1
ATOM 617 O O . ARG A 1 83 ? -34.817 3.083 -0.630 1.00 46.72 83 ARG A O 1
ATOM 624 N N . GLY A 1 84 ? -34.316 1.855 1.186 1.00 38.97 84 GLY A N 1
ATOM 625 C CA . GLY A 1 84 ? -35.362 0.839 1.052 1.00 38.97 84 GLY A CA 1
ATOM 626 C C . GLY A 1 84 ? -36.793 1.326 0.796 1.00 38.97 84 GLY A C 1
ATOM 627 O O . GLY A 1 84 ? -37.206 2.399 1.226 1.00 38.97 84 GLY A O 1
ATOM 628 N N . SER A 1 85 ? -37.568 0.453 0.153 1.00 33.97 85 SER A N 1
ATOM 629 C CA . SER A 1 85 ? -39.023 0.359 0.291 1.00 33.97 85 SER A CA 1
ATOM 630 C C . SER A 1 85 ? -39.458 -1.080 0.002 1.00 33.97 85 SER A C 1
ATOM 632 O O . SER A 1 85 ? -39.417 -1.540 -1.133 1.00 33.97 85 SER A O 1
ATOM 634 N N . ALA A 1 86 ? -39.718 -1.778 1.107 1.00 36.38 86 ALA A N 1
ATOM 635 C CA . ALA A 1 86 ? -40.738 -2.792 1.358 1.00 36.38 86 ALA A CA 1
ATOM 636 C C . ALA A 1 86 ? -41.242 -3.698 0.208 1.00 36.38 86 ALA A C 1
ATOM 638 O O . ALA A 1 86 ? -41.917 -3.261 -0.716 1.00 36.38 86 ALA A O 1
ATOM 639 N N . GLU A 1 87 ? -41.011 -4.996 0.440 1.00 39.75 87 GLU A N 1
ATOM 640 C CA . GLU A 1 87 ? -42.010 -6.079 0.416 1.00 39.75 87 GLU A CA 1
ATOM 641 C C . GLU A 1 87 ? -42.647 -6.505 -0.923 1.00 39.75 87 GLU A C 1
ATOM 643 O O . GLU A 1 87 ? -43.583 -5.890 -1.418 1.00 39.75 87 GLU A O 1
ATOM 648 N N . SER A 1 88 ? -42.219 -7.664 -1.449 1.00 32.34 88 SER A N 1
ATOM 649 C CA . SER A 1 88 ? -43.085 -8.852 -1.597 1.00 32.34 88 SER A CA 1
ATOM 650 C C . SER A 1 88 ? -42.366 -9.986 -2.358 1.00 32.34 88 SER A C 1
ATOM 652 O O . SER A 1 88 ? -42.221 -9.956 -3.575 1.00 32.34 88 SER A O 1
ATOM 654 N N . ASN A 1 89 ? -41.975 -11.017 -1.598 1.00 34.84 89 ASN A N 1
ATOM 655 C CA . ASN A 1 89 ? -42.147 -12.433 -1.949 1.00 34.84 89 ASN A CA 1
ATOM 656 C C . ASN A 1 89 ? -41.291 -13.062 -3.081 1.00 34.84 89 ASN A C 1
ATOM 658 O O . ASN A 1 89 ? -41.757 -13.209 -4.207 1.00 34.84 89 ASN A O 1
ATOM 662 N N . ARG A 1 90 ? -40.100 -13.578 -2.724 1.00 38.03 90 ARG A N 1
ATOM 663 C CA . ARG A 1 90 ? -39.711 -15.020 -2.749 1.00 38.03 90 ARG A CA 1
ATOM 664 C C . ARG A 1 90 ? -38.203 -15.225 -2.952 1.00 38.03 90 ARG A C 1
ATOM 666 O O . ARG A 1 90 ? -37.660 -14.959 -4.012 1.00 38.03 90 ARG A O 1
ATOM 673 N N . GLU A 1 91 ? -37.586 -15.721 -1.878 1.00 42.19 91 GLU A N 1
ATOM 674 C CA . GLU A 1 91 ? -36.571 -16.786 -1.830 1.00 42.19 91 GLU A CA 1
ATOM 675 C C . GLU A 1 91 ? -35.410 -16.745 -2.844 1.00 42.19 91 GLU A C 1
ATOM 677 O O . GLU A 1 91 ? -35.543 -17.137 -3.997 1.00 42.19 91 GLU A O 1
ATOM 682 N N . GLY A 1 92 ? -34.215 -16.395 -2.350 1.00 35.50 92 GLY A N 1
ATOM 683 C CA . GLY A 1 92 ? -32.948 -16.661 -3.040 1.00 35.50 92 GLY A CA 1
ATOM 684 C C . GLY A 1 92 ? -31.820 -15.719 -2.626 1.00 35.50 92 GLY A C 1
ATOM 685 O O . GLY A 1 92 ? -31.577 -14.710 -3.277 1.00 35.50 92 GLY A O 1
ATOM 686 N N . CYS A 1 93 ? -31.120 -16.039 -1.535 1.00 36.66 93 CYS A N 1
ATOM 687 C CA . CYS A 1 93 ? -29.941 -15.310 -1.065 1.00 36.66 93 CYS A CA 1
ATOM 688 C C . CYS A 1 93 ? -28.784 -15.450 -2.074 1.00 36.66 93 CYS A C 1
ATOM 690 O O . CYS A 1 93 ? -28.098 -16.471 -2.115 1.00 36.66 93 CYS A O 1
ATOM 692 N N . GLY A 1 94 ? -28.573 -14.432 -2.909 1.00 42.03 94 GLY A N 1
ATOM 693 C CA . GLY A 1 94 ? -27.447 -14.349 -3.837 1.00 42.03 94 GLY A CA 1
ATOM 694 C C . GLY A 1 94 ? -26.162 -13.912 -3.138 1.00 42.03 94 GLY A C 1
ATOM 695 O O . GLY A 1 94 ? -25.721 -12.778 -3.302 1.00 42.03 94 GLY A O 1
ATOM 696 N N . VAL A 1 95 ? -25.544 -14.806 -2.362 1.00 47.50 95 VAL A N 1
ATOM 697 C CA . VAL A 1 95 ? -24.137 -14.661 -1.964 1.00 47.50 95 VAL A CA 1
ATOM 698 C C . VAL A 1 95 ? -23.284 -14.850 -3.219 1.00 47.50 95 VAL A C 1
ATOM 700 O O . VAL A 1 95 ? -23.079 -15.969 -3.689 1.00 47.50 95 VAL A O 1
ATOM 703 N N . ALA A 1 96 ? -22.789 -13.750 -3.785 1.00 50.56 96 ALA A N 1
ATOM 704 C CA . ALA A 1 96 ? -21.836 -13.787 -4.887 1.00 50.56 96 ALA A CA 1
ATOM 705 C C . ALA A 1 96 ? -20.453 -14.220 -4.365 1.00 50.56 96 ALA A C 1
ATOM 707 O O . ALA A 1 96 ? -19.577 -13.406 -4.076 1.00 50.56 96 ALA A O 1
ATOM 708 N N . VAL A 1 97 ? -20.255 -15.534 -4.225 1.00 44.34 97 VAL A N 1
ATOM 709 C CA . VAL A 1 97 ? -18.919 -16.141 -4.218 1.00 44.34 97 VAL A CA 1
ATOM 710 C C . VAL A 1 97 ? -18.406 -16.092 -5.653 1.00 44.34 97 VAL A C 1
ATOM 712 O O . VAL A 1 97 ? -18.832 -16.868 -6.506 1.00 44.34 97 VAL A O 1
ATOM 715 N N . VAL A 1 98 ? -17.500 -15.157 -5.923 1.00 47.91 98 VAL A N 1
ATOM 716 C CA . VAL A 1 98 ? -16.726 -15.150 -7.166 1.00 47.91 98 VAL A CA 1
ATOM 717 C C . VAL A 1 98 ? -15.641 -16.219 -7.027 1.00 47.91 98 VAL A C 1
ATOM 719 O O . VAL A 1 98 ? -14.853 -16.177 -6.079 1.00 47.91 98 VAL A O 1
ATOM 722 N N . ARG A 1 99 ? -15.711 -17.216 -7.915 1.00 42.56 99 ARG A N 1
ATOM 723 C CA . ARG A 1 99 ? -14.736 -18.303 -8.076 1.00 42.56 99 ARG A CA 1
ATOM 724 C C . ARG A 1 99 ? -13.371 -17.781 -8.511 1.00 42.56 99 ARG A C 1
ATOM 726 O O . ARG A 1 99 ? -13.342 -16.790 -9.271 1.00 42.56 99 ARG A O 1
#

Foldseek 3Di:
DPPPPPDPDDDDPVNLLVVLLVVVVPDPDPCLQVVLVCCVVVDDVVCCPPPNVVVSVSSNSSVVVVVVVDPDPPPPPPPPDVPDDDDDDDDDPPPPPDD

InterPro domains:
  IPR003123 VPS9 domain [PF02204] (8-69)
  IPR003123 VPS9 domain [PS51205] (1-75)
  IPR037191 VPS9 domain superfamily [G3DSA:1.20.1050.80] (1-75)
  IPR037191 VPS9 domain superfamily [SSF109993] (9-72)
  IPR045046 Vacuolar protein sorting-associated protein 9-like [PTHR23101] (10-88)